Protein AF-A0A7Y6CUF2-F1 (afdb_monomer_lite)

Secondary structure (DSSP, 8-state):
--TTTT--GGGTB-TTSPBPPEEEETTEEEEEEEEETTEEEEEESS---HHHHHHHHHHHHHHHHHH-

Foldseek 3Di:
DCQAVPPDQCQQAPPVGDGADFDHDPSHGQFGWDQDPLFIRTGGPDDDDPVSVVVVVVVRVVVSVVVD

Sequence (68 aa):
SRILGDVAPSRIVTTNGLVHATILVDGFVAGTWQLEGGRVRLEPFGKLDAAARRALADEAERLEAFAS

pLDDT: mean 94.73, std 5.98, range [54.28, 98.44]

Structure (mmCIF, N/CA/C/O backbone):
data_AF-A0A7Y6CUF2-F1
#
_entry.id   AF-A0A7Y6CUF2-F1
#
loop_
_atom_site.group_PDB
_atom_site.id
_atom_site.type_symbol
_atom_site.label_atom_id
_atom_site.label_alt_id
_atom_site.label_comp_id
_atom_site.label_asym_id
_atom_site.label_entity_id
_atom_site.label_seq_id
_atom_site.pdbx_PDB_ins_code
_atom_site.Cartn_x
_atom_site.Cartn_y
_atom_site.Cartn_z
_atom_site.occupancy
_atom_site.B_iso_or_equiv
_atom_site.auth_seq_id
_atom_site.auth_comp_id
_atom_site.auth_asym_id
_atom_site.auth_atom_id
_atom_site.pdbx_PDB_model_num
ATOM 1 N N . SER A 1 1 ? 16.701 -9.226 3.909 1.00 54.28 1 SER A N 1
ATOM 2 C CA . SER A 1 1 ? 15.401 -9.169 3.212 1.00 54.28 1 SER A CA 1
ATOM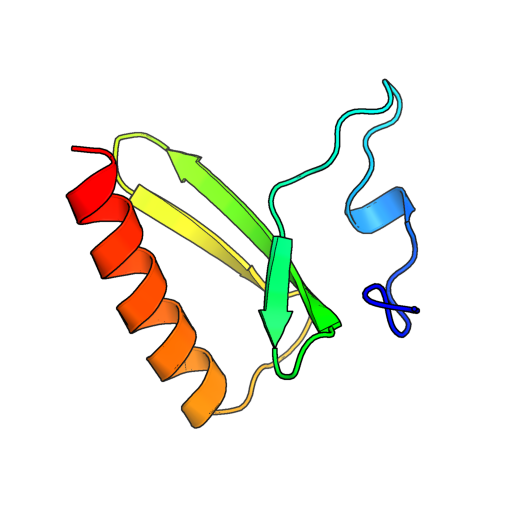 3 C C . SER A 1 1 ? 15.133 -7.721 2.825 1.00 54.28 1 SER A C 1
ATOM 5 O O . SER A 1 1 ? 15.337 -6.867 3.679 1.00 54.28 1 SER A O 1
ATOM 7 N N . ARG A 1 2 ? 14.793 -7.407 1.564 1.00 81.94 2 ARG A N 1
ATOM 8 C CA . ARG A 1 2 ? 14.669 -6.012 1.079 1.00 81.94 2 ARG A CA 1
ATOM 9 C C . ARG A 1 2 ? 13.296 -5.767 0.439 1.00 81.94 2 ARG A C 1
ATOM 11 O O . ARG A 1 2 ? 13.194 -5.551 -0.758 1.00 81.94 2 ARG A O 1
ATOM 18 N N . ILE A 1 3 ? 12.253 -5.789 1.270 1.00 89.50 3 ILE A N 1
ATOM 19 C CA . ILE A 1 3 ? 10.841 -5.595 0.877 1.00 89.50 3 ILE A CA 1
ATOM 20 C C . ILE A 1 3 ? 10.600 -4.207 0.242 1.00 89.50 3 ILE A C 1
ATOM 22 O O . ILE A 1 3 ? 9.675 -4.029 -0.538 1.00 89.50 3 ILE A O 1
ATOM 26 N N . LEU A 1 4 ? 11.457 -3.214 0.510 1.00 89.94 4 LEU A N 1
ATOM 27 C CA . LEU A 1 4 ? 11.315 -1.865 -0.055 1.00 89.94 4 LEU A CA 1
ATOM 28 C C . LEU A 1 4 ? 11.663 -1.753 -1.548 1.00 89.94 4 LEU A C 1
ATOM 30 O O . LEU A 1 4 ? 11.234 -0.794 -2.180 1.00 89.94 4 LEU A O 1
ATOM 34 N N . GLY A 1 5 ? 12.450 -2.674 -2.116 1.00 89.50 5 GLY A N 1
ATOM 35 C CA . GLY A 1 5 ? 12.967 -2.502 -3.480 1.00 89.50 5 GLY A CA 1
ATOM 36 C C . GLY A 1 5 ? 13.697 -1.158 -3.646 1.00 89.50 5 GLY A C 1
ATOM 37 O O . GLY A 1 5 ? 14.631 -0.873 -2.888 1.00 89.50 5 GLY A O 1
ATOM 38 N N . ASP A 1 6 ? 13.229 -0.340 -4.595 1.00 89.88 6 ASP A N 1
ATOM 39 C CA . ASP A 1 6 ? 13.731 1.014 -4.892 1.00 89.88 6 ASP A CA 1
ATOM 40 C C . ASP A 1 6 ? 12.922 2.140 -4.212 1.00 89.88 6 ASP A C 1
ATOM 42 O O . ASP A 1 6 ? 13.170 3.328 -4.432 1.00 89.88 6 ASP A O 1
ATOM 46 N N . VAL A 1 7 ? 11.946 1.796 -3.366 1.00 91.81 7 VAL A N 1
ATOM 47 C CA . VAL A 1 7 ? 11.146 2.775 -2.624 1.00 91.81 7 VAL A CA 1
ATOM 48 C C . VAL A 1 7 ? 11.975 3.365 -1.485 1.00 91.81 7 VAL A C 1
ATOM 50 O O . VAL A 1 7 ? 12.430 2.662 -0.580 1.00 91.81 7 VAL A O 1
ATOM 53 N N . ALA A 1 8 ? 12.131 4.690 -1.490 1.00 92.25 8 ALA A N 1
ATOM 54 C CA . ALA A 1 8 ? 12.737 5.407 -0.375 1.00 92.25 8 ALA A CA 1
ATOM 55 C C . ALA A 1 8 ? 11.883 5.241 0.901 1.00 92.25 8 ALA A C 1
ATOM 57 O O . ALA A 1 8 ? 10.672 5.470 0.835 1.00 92.25 8 ALA A O 1
ATOM 58 N N . PRO A 1 9 ? 12.476 4.930 2.074 1.00 92.81 9 PRO A N 1
ATOM 59 C CA . PRO A 1 9 ? 11.724 4.756 3.320 1.00 92.81 9 PRO A CA 1
ATOM 60 C C . PRO A 1 9 ? 10.808 5.936 3.664 1.00 92.81 9 PRO A C 1
ATOM 62 O O . PRO A 1 9 ? 9.708 5.731 4.160 1.00 92.81 9 PRO A O 1
ATOM 65 N N . SER A 1 10 ? 11.208 7.167 3.328 1.00 93.56 10 SER A N 1
ATOM 66 C CA . SER A 1 10 ? 10.414 8.383 3.551 1.00 93.56 10 SER A CA 1
ATOM 67 C C . SER A 1 10 ? 9.079 8.426 2.799 1.00 93.56 10 SER A C 1
ATOM 69 O O . SER A 1 10 ? 8.245 9.269 3.109 1.00 93.56 10 SER A O 1
ATOM 71 N N . ARG A 1 11 ? 8.847 7.539 1.820 1.00 94.19 11 ARG A N 1
ATOM 72 C CA . ARG A 1 11 ? 7.536 7.400 1.166 1.00 94.19 11 ARG A CA 1
ATOM 73 C C . ARG A 1 11 ? 6.529 6.585 1.969 1.00 94.19 11 ARG A C 1
ATOM 75 O O . ARG A 1 11 ? 5.345 6.645 1.662 1.00 94.19 11 ARG A O 1
ATOM 82 N N . ILE A 1 12 ? 6.988 5.812 2.950 1.00 94.62 12 ILE A N 1
ATOM 83 C CA . ILE A 1 12 ? 6.119 4.973 3.782 1.00 94.62 12 ILE A CA 1
ATOM 84 C C . ILE A 1 12 ? 6.295 5.233 5.277 1.00 94.62 12 ILE A C 1
ATOM 86 O O . ILE A 1 12 ? 5.460 4.792 6.052 1.00 94.62 12 ILE A O 1
ATOM 90 N N . VAL A 1 13 ? 7.351 5.934 5.692 1.00 94.50 13 VAL A N 1
ATOM 91 C CA . VAL A 1 13 ? 7.594 6.320 7.084 1.00 94.50 13 VAL A CA 1
ATOM 92 C C . VAL A 1 13 ? 7.366 7.819 7.237 1.00 94.50 13 VAL A C 1
ATOM 94 O O . VAL A 1 13 ? 8.017 8.622 6.567 1.00 94.50 13 VAL A O 1
ATOM 97 N N . THR A 1 14 ? 6.459 8.200 8.130 1.00 91.50 14 THR A N 1
ATOM 98 C CA . THR A 1 14 ? 6.192 9.598 8.482 1.00 91.50 14 THR A CA 1
ATOM 99 C C . THR A 1 14 ? 7.310 10.174 9.354 1.00 91.50 14 THR A C 1
ATOM 101 O O . THR A 1 14 ? 8.077 9.450 9.990 1.00 91.50 14 THR A O 1
ATOM 104 N N . THR A 1 15 ? 7.385 11.504 9.465 1.00 91.19 15 THR A N 1
ATOM 105 C CA . THR A 1 15 ? 8.401 12.183 10.292 1.00 91.19 15 THR A CA 1
ATOM 106 C C . THR A 1 15 ? 8.357 11.780 11.771 1.00 91.19 15 THR A C 1
ATOM 108 O O . THR A 1 15 ? 9.398 11.745 12.419 1.00 91.19 15 THR A O 1
ATOM 111 N N . ASN A 1 16 ? 7.180 11.438 12.310 1.00 93.88 16 ASN A N 1
ATOM 112 C CA . ASN A 1 16 ? 7.024 10.938 13.682 1.00 93.88 16 ASN A CA 1
ATOM 113 C C . ASN A 1 16 ? 7.226 9.414 13.819 1.00 93.88 16 ASN A C 1
ATOM 115 O O . ASN A 1 16 ? 6.946 8.865 14.881 1.00 93.88 16 ASN A O 1
ATOM 119 N N . GLY A 1 17 ? 7.708 8.733 12.774 1.00 91.81 17 GLY A N 1
ATOM 120 C CA . GLY A 1 17 ? 8.094 7.320 12.818 1.00 91.81 17 GLY A CA 1
ATOM 121 C C . GLY A 1 17 ? 6.957 6.316 12.615 1.00 91.81 17 GLY A C 1
ATOM 122 O O . GLY A 1 17 ? 7.174 5.123 12.819 1.00 91.81 17 GLY A O 1
ATOM 123 N N . LEU A 1 18 ? 5.761 6.755 12.211 1.00 94.31 18 LEU A N 1
ATOM 124 C CA . LEU A 1 18 ? 4.673 5.844 11.849 1.00 94.31 18 LEU A CA 1
ATOM 125 C C . LEU A 1 18 ? 4.907 5.280 10.449 1.00 94.31 18 LEU A C 1
ATOM 127 O O . LEU A 1 18 ? 5.409 5.971 9.565 1.00 94.31 18 LEU A O 1
ATOM 131 N N . VAL A 1 19 ? 4.512 4.027 10.243 1.00 92.44 19 VAL A N 1
ATOM 132 C CA . VAL A 1 19 ? 4.606 3.365 8.941 1.00 92.44 19 VAL A CA 1
ATOM 133 C C . VAL A 1 19 ? 3.215 3.319 8.317 1.00 92.44 19 VAL A C 1
ATOM 135 O O . VAL A 1 19 ? 2.285 2.779 8.913 1.00 92.44 19 VAL A O 1
ATOM 138 N N . HIS A 1 20 ? 3.066 3.886 7.123 1.00 95.31 20 HIS A N 1
ATOM 139 C CA . HIS A 1 20 ? 1.865 3.731 6.313 1.00 95.31 20 HIS A CA 1
ATOM 140 C C . HIS A 1 20 ? 1.647 2.257 5.968 1.00 95.31 20 HIS A C 1
ATOM 142 O O . HIS A 1 20 ? 2.601 1.527 5.689 1.00 95.31 20 HIS A O 1
ATOM 148 N N . ALA A 1 21 ? 0.388 1.820 5.937 1.00 96.88 21 ALA A N 1
ATOM 149 C CA . ALA A 1 21 ? 0.068 0.502 5.417 1.00 96.88 21 ALA A CA 1
ATOM 150 C C . ALA A 1 21 ? 0.480 0.426 3.937 1.00 96.88 21 ALA A C 1
ATOM 152 O O . ALA A 1 21 ? 0.302 1.386 3.183 1.00 96.88 21 ALA A O 1
ATOM 153 N N . THR A 1 22 ? 1.092 -0.689 3.537 1.00 97.06 22 THR A N 1
ATOM 154 C CA . THR A 1 22 ? 1.743 -0.817 2.226 1.00 97.06 22 THR A CA 1
ATOM 155 C C . THR A 1 22 ? 1.025 -1.806 1.324 1.00 97.06 22 THR A C 1
ATOM 157 O O . THR A 1 22 ? 0.466 -2.802 1.778 1.00 97.06 22 THR A O 1
ATOM 160 N N . ILE A 1 23 ? 1.053 -1.511 0.028 1.00 97.88 23 ILE A N 1
ATOM 161 C CA . ILE A 1 23 ? 0.687 -2.437 -1.041 1.00 97.88 23 ILE A CA 1
ATOM 162 C C . ILE A 1 23 ? 1.934 -3.243 -1.387 1.00 97.88 23 ILE A C 1
ATOM 164 O O . ILE A 1 23 ? 2.985 -2.647 -1.638 1.00 97.88 23 ILE A O 1
ATOM 168 N N . LEU A 1 24 ? 1.812 -4.568 -1.456 1.00 96.25 24 LEU A N 1
ATOM 169 C CA . LEU A 1 24 ? 2.883 -5.444 -1.922 1.00 96.25 24 LEU A CA 1
ATOM 170 C C . LEU A 1 24 ? 2.530 -6.051 -3.282 1.00 96.25 24 LEU A C 1
ATOM 172 O O . LEU A 1 24 ? 1.438 -6.584 -3.460 1.00 96.25 24 LEU A O 1
ATOM 176 N N . VAL A 1 25 ? 3.474 -6.003 -4.219 1.00 95.75 25 VAL A N 1
ATOM 177 C CA . VAL A 1 25 ? 3.417 -6.721 -5.500 1.00 95.75 25 VAL A CA 1
ATOM 178 C C . VAL A 1 25 ? 4.705 -7.520 -5.627 1.00 95.75 25 VAL A C 1
ATOM 180 O O . VAL A 1 25 ? 5.790 -6.972 -5.445 1.00 95.75 25 VAL A O 1
ATOM 183 N N . ASP A 1 26 ? 4.577 -8.830 -5.839 1.00 93.50 26 ASP A N 1
ATOM 184 C CA . ASP A 1 26 ? 5.698 -9.780 -5.905 1.00 93.50 26 ASP A CA 1
ATOM 185 C C . ASP A 1 26 ? 6.679 -9.679 -4.718 1.00 93.50 26 ASP A C 1
ATOM 187 O O . ASP A 1 26 ? 7.885 -9.879 -4.848 1.00 93.50 26 ASP A O 1
ATOM 191 N N . GLY A 1 27 ? 6.155 -9.355 -3.530 1.00 93.62 27 GLY A N 1
ATOM 192 C CA . GLY A 1 27 ? 6.940 -9.220 -2.298 1.00 93.62 27 GLY A CA 1
ATOM 193 C C . GLY A 1 27 ? 7.646 -7.871 -2.114 1.00 93.62 27 GLY A C 1
ATOM 194 O O . GLY A 1 27 ? 8.405 -7.720 -1.154 1.00 93.62 27 GLY A O 1
ATOM 195 N N . PHE A 1 28 ? 7.380 -6.888 -2.980 1.00 95.81 28 PHE A N 1
ATOM 196 C CA . PHE A 1 28 ? 7.949 -5.543 -2.905 1.00 95.81 28 PHE A CA 1
ATOM 197 C C . PHE A 1 28 ? 6.889 -4.468 -2.677 1.00 95.81 28 PHE A C 1
ATOM 199 O O . PHE A 1 28 ? 5.776 -4.559 -3.194 1.00 95.81 28 PHE A O 1
ATOM 206 N N . VAL A 1 29 ? 7.249 -3.416 -1.936 1.00 96.81 29 VAL A N 1
ATOM 207 C CA . VAL A 1 29 ? 6.387 -2.244 -1.740 1.00 96.81 29 VAL A CA 1
ATOM 208 C C . VAL A 1 29 ? 6.117 -1.568 -3.079 1.00 96.81 29 VAL A C 1
ATOM 210 O O . VAL A 1 29 ? 7.031 -1.086 -3.744 1.00 96.81 29 VAL A O 1
ATOM 213 N N . ALA A 1 30 ? 4.839 -1.479 -3.432 1.00 97.31 30 ALA A N 1
ATOM 214 C CA . ALA A 1 30 ? 4.366 -0.862 -4.664 1.00 97.31 30 ALA A CA 1
ATOM 215 C C . ALA A 1 30 ? 3.497 0.385 -4.426 1.00 97.31 30 ALA A C 1
ATOM 217 O O . ALA A 1 30 ? 3.092 1.042 -5.384 1.00 97.31 30 ALA A O 1
ATOM 218 N N . GLY A 1 31 ? 3.205 0.730 -3.170 1.00 97.56 31 GLY A N 1
ATOM 219 C CA . GLY A 1 31 ? 2.370 1.873 -2.807 1.00 97.56 31 GLY A CA 1
ATOM 220 C C . GLY A 1 31 ? 1.926 1.846 -1.352 1.00 97.56 31 GLY A C 1
ATOM 221 O O . GLY A 1 31 ? 2.367 0.997 -0.572 1.00 97.56 31 GLY A O 1
ATOM 222 N N . THR A 1 32 ? 1.018 2.752 -1.014 1.00 98.00 32 THR A N 1
ATOM 223 C CA . THR A 1 32 ? 0.347 2.824 0.288 1.00 98.00 32 THR A CA 1
ATOM 224 C C . THR A 1 32 ? -1.147 2.588 0.144 1.00 98.00 32 THR A C 1
ATOM 226 O O . THR A 1 32 ? -1.697 2.654 -0.955 1.00 98.00 32 THR A O 1
ATOM 229 N N . TRP A 1 33 ? -1.818 2.305 1.254 1.00 98.06 33 TRP A N 1
ATOM 230 C CA . TRP A 1 33 ? -3.274 2.276 1.295 1.00 98.06 33 TRP A CA 1
ATOM 231 C C . TRP A 1 33 ? -3.806 2.776 2.637 1.00 98.06 33 TRP A C 1
ATOM 233 O O . TRP A 1 33 ? -3.066 2.878 3.620 1.00 98.06 33 TRP A O 1
ATOM 243 N N . GLN A 1 34 ? -5.093 3.115 2.661 1.00 97.25 34 GLN A N 1
ATOM 244 C CA . GLN A 1 34 ? -5.810 3.576 3.850 1.00 97.25 34 GLN A CA 1
ATOM 245 C C . GLN A 1 34 ? -7.205 2.945 3.902 1.00 97.25 34 GLN A C 1
ATOM 247 O O . GLN A 1 34 ? -7.795 2.691 2.855 1.00 97.25 34 GLN A O 1
ATOM 252 N N . LEU A 1 35 ? -7.731 2.699 5.106 1.00 97.00 35 LEU A N 1
ATOM 253 C CA . LEU A 1 35 ? -9.134 2.336 5.322 1.00 97.00 35 LEU A CA 1
ATOM 254 C C . LEU A 1 35 ? -9.881 3.566 5.840 1.00 97.00 35 LEU A C 1
ATOM 256 O O . LEU A 1 35 ? -9.640 4.007 6.962 1.00 97.00 35 LEU A O 1
ATOM 260 N N . GLU A 1 36 ? -10.797 4.099 5.042 1.00 95.38 36 GLU A N 1
ATOM 261 C CA . GLU A 1 36 ? -11.592 5.278 5.381 1.00 95.38 36 GLU A CA 1
ATOM 262 C C . GLU A 1 36 ? -13.074 4.958 5.186 1.00 95.38 36 GLU A C 1
ATOM 264 O O . GLU A 1 36 ? -13.504 4.588 4.096 1.00 95.38 36 GLU A O 1
ATOM 269 N N . GLY A 1 37 ? -13.875 5.061 6.252 1.00 95.06 37 GLY A N 1
ATOM 270 C CA . GLY A 1 37 ? -15.322 4.822 6.168 1.00 95.06 37 GLY A CA 1
ATOM 271 C C . GLY A 1 37 ? -15.704 3.427 5.653 1.00 95.06 37 GLY A C 1
ATOM 272 O O . GLY A 1 37 ? -16.686 3.296 4.927 1.00 95.06 37 GLY A O 1
ATOM 273 N N . GLY A 1 38 ? -14.909 2.401 5.981 1.00 96.38 38 GLY A N 1
ATOM 274 C CA . GLY A 1 38 ? -15.118 1.028 5.506 1.00 96.38 38 GLY A CA 1
ATOM 275 C C . GLY A 1 38 ? -14.695 0.789 4.053 1.00 96.38 38 GLY A C 1
ATOM 276 O O . GLY A 1 38 ? -15.015 -0.258 3.504 1.00 96.38 38 GLY A O 1
ATOM 277 N N . ARG A 1 39 ? -13.995 1.743 3.422 1.00 97.19 39 ARG A N 1
ATOM 278 C CA . ARG A 1 39 ? -13.452 1.613 2.065 1.00 97.19 39 ARG A CA 1
ATOM 279 C C . ARG A 1 39 ? -11.935 1.659 2.056 1.00 97.19 39 ARG A C 1
ATOM 281 O O . ARG A 1 39 ? -11.329 2.496 2.724 1.00 97.19 39 ARG A O 1
ATOM 288 N N . VAL A 1 40 ? -11.325 0.780 1.275 1.00 98.25 40 VAL A N 1
ATOM 289 C CA . VAL A 1 40 ? -9.882 0.723 1.072 1.00 98.25 40 VAL A CA 1
ATOM 290 C C . VAL A 1 40 ? -9.513 1.638 -0.089 1.00 98.25 40 VAL A C 1
ATOM 292 O O . VAL A 1 40 ? -9.873 1.421 -1.245 1.00 98.25 40 VAL A O 1
ATOM 295 N N . ARG A 1 41 ? -8.740 2.676 0.218 1.00 97.88 41 ARG A N 1
ATOM 296 C CA . ARG A 1 41 ? -8.160 3.589 -0.760 1.00 97.88 41 ARG A CA 1
ATOM 297 C C . ARG A 1 41 ? -6.742 3.144 -1.087 1.00 97.88 41 ARG A C 1
ATOM 299 O O . ARG A 1 41 ? -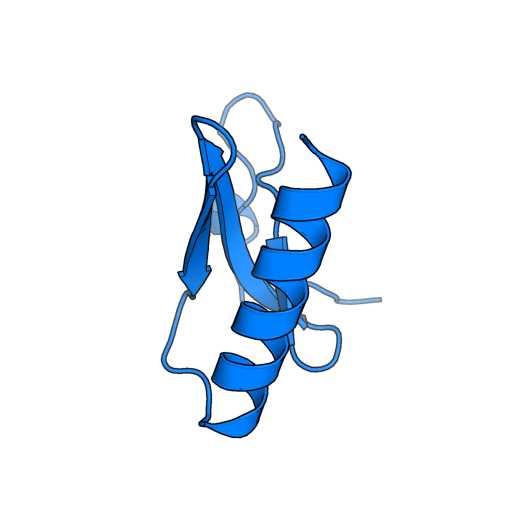5.862 3.181 -0.231 1.00 97.88 41 ARG A O 1
ATOM 306 N N . LEU A 1 42 ? -6.526 2.738 -2.333 1.00 97.88 42 LEU A N 1
ATOM 307 C CA . LEU A 1 42 ? -5.238 2.266 -2.841 1.00 97.88 42 LEU A CA 1
ATOM 308 C C . LEU A 1 42 ? -4.467 3.408 -3.515 1.00 97.88 42 LEU A C 1
ATOM 310 O O . LEU A 1 42 ? -5.009 4.095 -4.380 1.00 97.88 42 LEU A O 1
ATOM 314 N N . GLU A 1 43 ? -3.184 3.566 -3.185 1.00 97.44 43 GLU A N 1
ATOM 315 C CA . GLU A 1 43 ? -2.304 4.604 -3.740 1.00 97.44 43 GLU A CA 1
ATOM 316 C C . GLU A 1 43 ? -0.976 3.997 -4.246 1.00 97.44 43 GLU A C 1
ATOM 318 O O . GLU A 1 43 ? 0.058 4.071 -3.573 1.00 97.44 43 GLU A O 1
ATOM 323 N N . PRO A 1 44 ? -0.970 3.363 -5.438 1.00 97.44 44 PRO A N 1
ATOM 324 C CA . PRO A 1 44 ? 0.250 2.832 -6.042 1.00 97.44 44 PRO A CA 1
ATOM 325 C C . PRO A 1 44 ? 1.259 3.938 -6.390 1.00 97.44 44 PRO A C 1
ATOM 327 O O . PRO A 1 44 ? 0.895 4.981 -6.931 1.00 97.44 44 PRO A O 1
ATOM 330 N N . PHE A 1 45 ? 2.554 3.687 -6.179 1.00 96.19 45 PHE A N 1
ATOM 331 C CA . PHE A 1 45 ? 3.632 4.624 -6.533 1.00 96.19 45 PHE A CA 1
ATOM 332 C C . PHE A 1 45 ? 3.933 4.690 -8.034 1.00 96.19 45 PHE A C 1
ATOM 334 O O . PHE A 1 45 ? 4.666 5.576 -8.478 1.00 96.19 45 PHE A O 1
ATOM 341 N N . GLY A 1 46 ? 3.387 3.760 -8.812 1.00 94.31 46 GLY A N 1
ATOM 342 C CA . GLY A 1 46 ? 3.564 3.680 -10.251 1.00 94.31 46 GLY A CA 1
ATOM 343 C C . GLY A 1 46 ? 2.450 2.877 -10.909 1.00 94.31 46 GLY A C 1
ATOM 344 O O . GLY A 1 46 ? 1.529 2.382 -10.258 1.00 94.31 46 GLY A O 1
ATOM 345 N N . LYS A 1 47 ? 2.530 2.742 -12.233 1.00 96.12 47 LYS A N 1
ATOM 346 C CA . LYS A 1 47 ? 1.586 1.908 -12.978 1.00 96.12 47 LYS A CA 1
ATOM 347 C C . LYS A 1 47 ? 1.839 0.441 -12.646 1.00 96.12 47 LYS A C 1
ATOM 349 O O . LYS A 1 47 ? 2.906 -0.080 -12.944 1.00 96.12 47 LYS A O 1
ATOM 354 N N . LEU A 1 48 ? 0.830 -0.211 -12.087 1.00 96.62 48 LEU A N 1
ATOM 355 C CA . LEU A 1 48 ? 0.790 -1.666 -11.968 1.00 96.62 48 LEU A CA 1
ATOM 356 C C . LEU A 1 48 ? 0.377 -2.285 -13.309 1.00 96.62 48 LEU A C 1
ATOM 358 O O . LEU A 1 48 ? -0.192 -1.598 -14.162 1.00 96.62 48 LEU A O 1
ATOM 362 N N . ASP A 1 49 ? 0.638 -3.566 -13.532 1.00 97.25 49 ASP A N 1
ATOM 363 C CA . ASP A 1 49 ? 0.054 -4.259 -14.679 1.00 97.25 49 ASP A CA 1
ATOM 364 C C . ASP A 1 49 ? -1.434 -4.590 -14.437 1.00 97.25 49 ASP A C 1
ATOM 366 O O . ASP A 1 49 ? -2.032 -4.242 -13.413 1.00 97.25 49 ASP A O 1
ATOM 370 N N . ALA A 1 50 ? -2.090 -5.200 -15.425 1.00 97.81 50 ALA A N 1
ATOM 371 C CA . ALA A 1 50 ? -3.509 -5.524 -15.315 1.00 97.81 50 ALA A CA 1
ATOM 372 C C . ALA A 1 50 ? -3.805 -6.656 -14.320 1.00 97.81 50 ALA A C 1
ATOM 374 O O . ALA A 1 50 ? -4.906 -6.673 -13.775 1.00 97.81 50 ALA A O 1
ATOM 375 N N . ALA A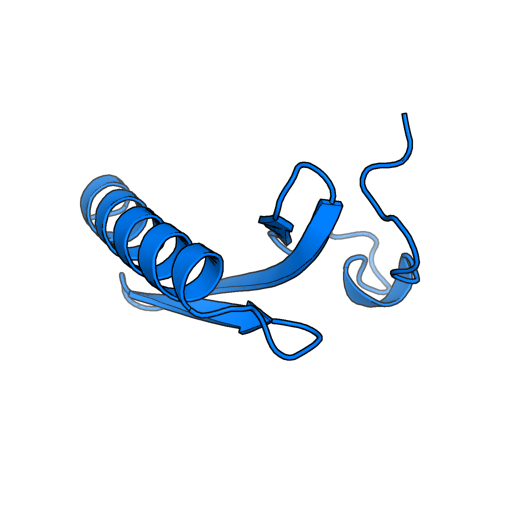 1 51 ? -2.870 -7.580 -14.098 1.00 97.56 51 ALA A N 1
ATOM 376 C CA . ALA A 1 51 ? -3.058 -8.697 -13.182 1.00 97.56 51 ALA A CA 1
ATOM 377 C C . ALA A 1 51 ? -2.939 -8.218 -11.730 1.00 97.56 51 ALA A C 1
ATOM 379 O O . ALA A 1 51 ? -3.857 -8.431 -10.940 1.00 97.56 51 ALA A O 1
ATOM 380 N N . ALA A 1 52 ? -1.884 -7.463 -11.418 1.00 97.69 52 ALA A N 1
ATOM 381 C CA . ALA A 1 52 ? -1.655 -6.865 -10.109 1.00 97.69 52 ALA A CA 1
ATOM 382 C C . ALA A 1 52 ? -2.794 -5.919 -9.705 1.00 97.69 52 ALA A C 1
ATOM 384 O O . ALA A 1 52 ? -3.255 -5.969 -8.569 1.00 97.69 52 ALA A O 1
ATOM 385 N N . ARG A 1 53 ? -3.318 -5.101 -10.634 1.00 97.44 53 ARG A N 1
ATOM 386 C 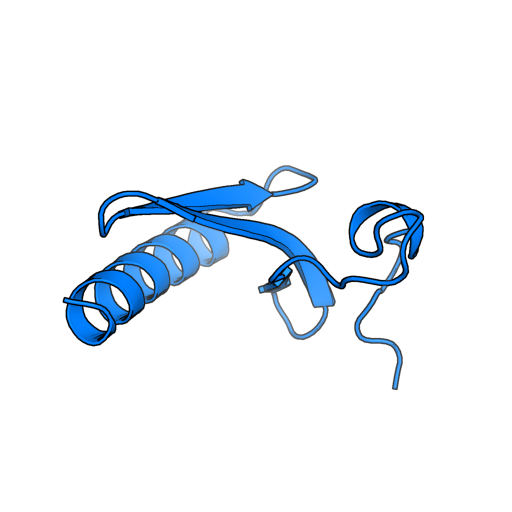CA . ARG A 1 53 ? -4.491 -4.251 -10.348 1.00 97.44 53 ARG A CA 1
ATOM 387 C C . ARG A 1 53 ? -5.726 -5.049 -9.941 1.00 97.44 53 ARG A C 1
ATOM 389 O O . ARG A 1 53 ? -6.420 -4.629 -9.024 1.00 97.44 53 ARG A O 1
ATOM 396 N N . ARG A 1 54 ? -6.018 -6.155 -10.634 1.00 98.19 54 ARG A N 1
ATOM 397 C CA . ARG A 1 54 ? -7.184 -7.000 -10.328 1.00 98.19 54 ARG A CA 1
ATOM 398 C C . ARG A 1 54 ? -7.010 -7.682 -8.977 1.00 98.19 54 ARG A C 1
ATOM 400 O O . ARG A 1 54 ? -7.867 -7.532 -8.124 1.00 98.19 54 ARG A O 1
ATOM 407 N N . ALA A 1 55 ? -5.859 -8.314 -8.755 1.00 97.94 55 ALA A N 1
ATOM 408 C CA . ALA A 1 55 ? -5.556 -8.966 -7.485 1.00 97.94 55 ALA A CA 1
ATOM 409 C C . ALA A 1 55 ? -5.634 -7.994 -6.295 1.00 97.94 55 ALA A C 1
ATOM 411 O O . ALA A 1 55 ? -6.134 -8.355 -5.232 1.00 97.94 55 ALA A O 1
ATOM 412 N N . LEU A 1 56 ? -5.172 -6.753 -6.484 1.00 97.50 56 LEU A N 1
ATOM 413 C CA . LEU A 1 56 ? -5.235 -5.719 -5.458 1.00 97.50 56 LEU A CA 1
ATOM 414 C C . LEU A 1 56 ? -6.670 -5.247 -5.180 1.00 97.50 56 LEU A C 1
ATOM 416 O O . LEU A 1 56 ? -6.997 -4.991 -4.026 1.00 97.50 56 LEU A O 1
ATOM 420 N N . ALA A 1 57 ? -7.519 -5.150 -6.207 1.00 97.81 57 ALA A N 1
ATOM 421 C CA . ALA A 1 57 ? -8.938 -4.845 -6.029 1.00 97.81 57 ALA A CA 1
ATOM 422 C C . ALA A 1 57 ? -9.660 -5.970 -5.268 1.00 97.81 57 ALA A C 1
ATOM 424 O O . ALA A 1 57 ? -10.344 -5.693 -4.288 1.00 97.81 57 ALA A O 1
ATOM 425 N N . ASP A 1 58 ? -9.421 -7.231 -5.640 1.00 98.44 58 ASP A N 1
ATOM 426 C CA . ASP A 1 58 ? -10.017 -8.384 -4.958 1.00 98.44 58 ASP A CA 1
ATOM 427 C C . ASP A 1 58 ? -9.582 -8.459 -3.480 1.00 98.44 58 ASP A C 1
ATOM 429 O O . ASP A 1 58 ? -10.358 -8.850 -2.608 1.00 98.44 58 ASP A O 1
ATOM 433 N N . GLU A 1 59 ? -8.326 -8.114 -3.176 1.00 98.19 59 GLU A N 1
ATOM 434 C CA . GLU A 1 59 ? -7.832 -8.042 -1.795 1.00 98.19 59 GLU A CA 1
ATOM 435 C C . GLU A 1 59 ? -8.435 -6.868 -1.021 1.00 98.19 59 GLU A C 1
ATOM 437 O O . GLU A 1 59 ? -8.801 -7.035 0.141 1.00 98.19 59 GLU A O 1
ATOM 442 N N . ALA A 1 60 ? -8.584 -5.704 -1.656 1.00 98.19 60 ALA A N 1
ATOM 443 C CA . ALA A 1 60 ? -9.249 -4.559 -1.049 1.00 98.19 60 ALA A CA 1
ATOM 444 C C . ALA A 1 60 ? -10.683 -4.915 -0.631 1.00 98.19 60 ALA A C 1
ATOM 446 O O . ALA A 1 60 ? -11.051 -4.666 0.511 1.00 98.19 60 ALA A O 1
ATOM 447 N N . GLU A 1 61 ? -11.452 -5.586 -1.493 1.00 98.31 61 GLU A N 1
ATOM 448 C CA . GLU A 1 61 ? -12.813 -6.040 -1.173 1.00 98.31 61 GLU A CA 1
ATOM 449 C C . GLU A 1 61 ? -12.846 -7.009 0.018 1.00 98.31 61 GLU A C 1
ATOM 451 O O . GLU A 1 61 ? -13.693 -6.881 0.905 1.00 98.31 61 GLU A O 1
ATOM 456 N N . ARG A 1 62 ? -11.903 -7.960 0.084 1.00 98.31 62 ARG A N 1
ATOM 457 C CA . ARG A 1 62 ? -11.787 -8.872 1.235 1.00 98.31 62 ARG A CA 1
ATOM 458 C C . ARG A 1 62 ? -11.473 -8.127 2.525 1.00 98.31 62 ARG A C 1
ATOM 460 O O . ARG A 1 62 ? -12.034 -8.454 3.568 1.00 98.31 62 ARG A O 1
ATOM 467 N N . LEU A 1 63 ? -10.580 -7.145 2.461 1.00 97.75 63 LEU A N 1
ATOM 468 C CA . LEU A 1 63 ? -10.198 -6.347 3.616 1.00 97.75 63 LEU A CA 1
ATOM 469 C C . LEU A 1 63 ? -11.340 -5.435 4.084 1.00 97.75 63 LEU A C 1
ATOM 471 O O . LEU A 1 63 ? -11.560 -5.317 5.287 1.00 97.75 63 LEU A O 1
ATOM 475 N N . GLU A 1 64 ? -12.090 -4.838 3.157 1.00 98.12 64 GLU A N 1
ATOM 476 C CA . GLU A 1 64 ? -13.308 -4.080 3.466 1.00 98.12 64 GLU A CA 1
ATOM 477 C C . GLU A 1 64 ? -14.337 -4.962 4.184 1.00 98.12 64 GLU A C 1
ATOM 479 O O . GLU A 1 64 ? -14.843 -4.570 5.231 1.00 98.12 64 GLU A O 1
ATOM 484 N N . ALA A 1 65 ? -14.588 -6.174 3.677 1.00 97.88 65 ALA A N 1
ATOM 485 C CA . ALA A 1 65 ? -15.509 -7.130 4.295 1.00 97.88 65 ALA A CA 1
ATOM 486 C C . ALA A 1 65 ? -15.019 -7.672 5.650 1.00 97.88 65 ALA A C 1
ATOM 488 O O . ALA A 1 65 ? -15.823 -8.068 6.488 1.00 97.88 65 ALA A O 1
ATOM 489 N N . PHE A 1 66 ? -13.705 -7.725 5.872 1.00 96.88 66 PHE A N 1
ATOM 490 C CA . PHE A 1 66 ? -13.132 -8.099 7.166 1.00 96.88 66 PHE A CA 1
ATOM 491 C C . PHE A 1 66 ? -13.266 -6.980 8.207 1.00 96.88 66 PHE A C 1
ATOM 493 O O . PHE A 1 66 ? -13.399 -7.259 9.396 1.00 96.88 66 PHE A O 1
ATOM 500 N N . ALA A 1 67 ? -13.179 -5.722 7.772 1.00 93.75 67 ALA A N 1
ATOM 501 C CA . ALA A 1 67 ? -13.174 -4.559 8.653 1.00 93.75 67 ALA A CA 1
ATOM 502 C C . ALA A 1 67 ? -14.574 -4.009 8.984 1.00 93.75 67 ALA A C 1
ATOM 504 O O . ALA A 1 67 ? -14.681 -3.124 9.837 1.00 93.75 67 ALA A O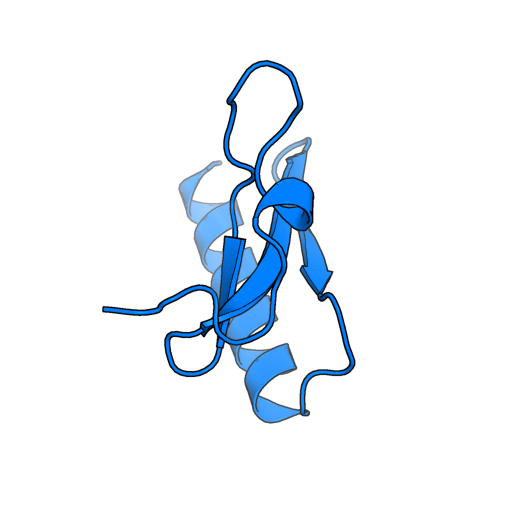 1
ATOM 505 N N . SER A 1 68 ? -15.615 -4.493 8.301 1.00 82.44 68 SER A N 1
ATOM 506 C CA . SER A 1 68 ? -17.032 -4.214 8.578 1.00 82.44 68 SER A CA 1
ATOM 507 C C . SER A 1 68 ? -17.574 -5.039 9.739 1.00 82.44 68 SER A C 1
ATOM 509 O O . SER A 1 68 ? -18.298 -4.455 10.574 1.00 82.44 68 SER A O 1
#

Radius of gyration: 12.46 Å; chains: 1; bounding box: 32×2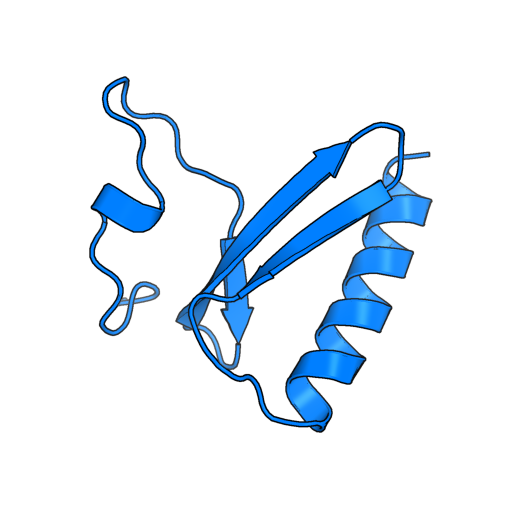2×29 Å